Protein AF-A0A3D5SQM5-F1 (afdb_monomer_lite)

Secondary structure (DSSP, 8-state):
--GGG-HHHHHHHHHS-HHHHHHHHHHHT-----S-----SS--------HHHHHHHHHHHHHHHHHHHH--SHHHHHHHHHHHHHHHHHHHHHHHH---HHHHHHHHHHHHHTT-HHHHHHHHHHGGGS-HHHHHHHHH-

Foldseek 3Di:
DQLVLDDVLVVLLVPDDPLLNVVLVVLVVDPDPPDPPPDDDDPPPRRDDDVVSLVSLLVSLVVLVVSLVVQDDPVSVVVSVVSVVSSVSSLVVCLVDPQALVSLVSSLVVCVVVVVVVVVVSSVVSCVVHDVVRVVVNVVD

Sequence (141 aa):
MIEDFGGRLASVWSELRPTTRGLVERALQTPNASVPQSRNTTNAASAPYDARADHELSRLLTALDERASETDGALEAEKGGQLRHIANTCAAVLQEKTRSAEVFAQLVHRADTQRDYARIDALADALTRFAPSEICELVRS

Radius of gyration: 15.54 Å; chains: 1; bounding box: 38×33×42 Å

pLDDT: mean 77.94, std 15.12, range [32.31, 92.12]

Structure (mmCIF, N/CA/C/O backbone):
data_AF-A0A3D5SQM5-F1
#
_entry.id   AF-A0A3D5SQM5-F1
#
loop_
_atom_site.group_PDB
_atom_site.id
_atom_site.type_symbol
_atom_site.label_atom_id
_atom_site.label_alt_id
_atom_site.label_comp_id
_atom_site.label_asym_id
_atom_site.label_entity_id
_atom_site.label_seq_id
_atom_site.pdbx_PDB_ins_code
_atom_site.Cartn_x
_atom_site.Cartn_y
_atom_site.Cartn_z
_atom_site.occupancy
_atom_site.B_iso_or_equiv
_atom_site.auth_seq_id
_atom_site.auth_comp_id
_atom_site.auth_asym_id
_atom_site.auth_atom_id
_atom_site.pdbx_PDB_model_num
ATOM 1 N N . MET A 1 1 ? -11.863 15.707 6.827 1.00 63.44 1 MET A N 1
ATOM 2 C CA . MET A 1 1 ? -12.147 14.473 6.048 1.00 63.44 1 MET A CA 1
ATOM 3 C C . MET A 1 1 ? -11.116 13.367 6.269 1.00 63.44 1 MET A C 1
ATOM 5 O O . MET A 1 1 ? -11.550 12.237 6.374 1.00 63.44 1 MET A O 1
ATOM 9 N N . ILE A 1 2 ? -9.798 13.625 6.350 1.00 65.50 2 ILE A N 1
ATOM 10 C CA . ILE A 1 2 ? -8.818 12.644 6.888 1.00 65.50 2 ILE A CA 1
ATOM 11 C C . ILE A 1 2 ? -8.286 13.048 8.274 1.00 65.50 2 ILE A C 1
ATOM 13 O O . ILE A 1 2 ? -7.910 12.206 9.085 1.00 65.50 2 ILE A O 1
ATOM 17 N N . GLU A 1 3 ? -8.285 14.350 8.550 1.00 66.25 3 GLU A N 1
ATOM 18 C CA . GLU A 1 3 ? -7.775 14.954 9.786 1.00 66.25 3 GLU A CA 1
ATOM 19 C C . GLU A 1 3 ? -8.623 14.585 11.016 1.00 66.25 3 GLU A C 1
ATOM 21 O O . GLU A 1 3 ? -8.146 14.643 12.145 1.00 66.25 3 GLU A O 1
ATOM 26 N N . ASP A 1 4 ? -9.854 14.121 10.789 1.00 66.56 4 ASP A N 1
ATOM 27 C CA . ASP A 1 4 ? -10.817 13.748 11.829 1.00 66.56 4 ASP A CA 1
ATOM 28 C C . ASP A 1 4 ? -10.550 12.357 12.441 1.00 66.56 4 ASP A C 1
ATOM 30 O O . ASP A 1 4 ? -11.171 11.989 13.437 1.00 66.56 4 ASP A O 1
ATOM 34 N N . PHE A 1 5 ? -9.631 11.565 11.868 1.00 66.50 5 PHE A N 1
ATOM 35 C CA . PHE A 1 5 ? -9.386 10.175 12.287 1.00 66.50 5 PHE A CA 1
ATOM 36 C C . PHE A 1 5 ? -8.236 9.995 13.295 1.00 66.50 5 PHE A C 1
ATOM 38 O O . PHE A 1 5 ? -7.941 8.868 13.715 1.00 66.50 5 PHE A O 1
ATOM 45 N N . GLY A 1 6 ? -7.594 11.090 13.717 1.00 71.81 6 GLY A N 1
ATOM 46 C CA . GLY A 1 6 ? -6.620 11.104 14.812 1.00 71.81 6 GLY A CA 1
ATOM 47 C C . GLY A 1 6 ? -5.415 12.012 14.564 1.00 71.81 6 GLY A C 1
ATOM 48 O O . GLY A 1 6 ? -4.987 12.208 13.429 1.00 71.81 6 GLY A O 1
ATOM 49 N N . GLY A 1 7 ? -4.821 12.524 15.649 1.00 77.31 7 GLY A N 1
ATOM 50 C CA . GLY A 1 7 ? -3.754 13.534 15.593 1.00 77.31 7 GLY A CA 1
ATOM 51 C C . GLY A 1 7 ? -2.498 13.104 14.825 1.00 77.31 7 GLY A C 1
ATOM 52 O O . GLY A 1 7 ? -1.919 13.908 14.102 1.00 77.31 7 GLY A O 1
ATOM 53 N N . ARG A 1 8 ? -2.102 11.824 14.906 1.00 79.25 8 ARG A N 1
ATOM 54 C CA . ARG A 1 8 ? -0.939 11.307 14.161 1.00 79.25 8 ARG A CA 1
ATOM 55 C C . ARG A 1 8 ? -1.206 11.213 12.658 1.00 79.25 8 ARG A C 1
ATOM 57 O O . ARG A 1 8 ? -0.351 11.614 11.875 1.00 79.25 8 ARG A O 1
ATOM 64 N N . LEU A 1 9 ? -2.390 10.746 12.253 1.00 81.06 9 LEU A N 1
ATOM 65 C CA . LEU A 1 9 ? -2.773 10.700 10.839 1.00 81.06 9 LEU A CA 1
ATOM 66 C C . LEU A 1 9 ? -2.947 12.112 10.268 1.00 81.06 9 LEU A C 1
ATOM 68 O O . LEU A 1 9 ? -2.480 12.380 9.166 1.00 81.06 9 LEU A O 1
ATOM 72 N N . ALA A 1 10 ? -3.549 13.022 11.038 1.00 81.94 10 ALA A N 1
ATOM 73 C CA . ALA A 1 10 ? -3.663 14.429 10.673 1.00 81.94 10 ALA A CA 1
ATOM 74 C C . ALA A 1 10 ? -2.281 15.079 10.490 1.00 81.94 10 ALA A C 1
ATOM 76 O O . ALA A 1 10 ? -2.073 15.769 9.497 1.00 81.94 10 ALA A O 1
ATOM 77 N N . SER A 1 11 ? -1.313 14.797 11.376 1.00 84.38 11 SER A N 1
ATOM 78 C CA . SER A 1 11 ? 0.069 15.285 11.232 1.00 84.38 11 SER A CA 1
ATOM 79 C C . SER A 1 11 ? 0.711 14.765 9.949 1.00 84.38 11 SER A C 1
ATOM 81 O O . SER A 1 11 ? 1.160 15.561 9.127 1.00 84.38 11 SER A O 1
ATOM 83 N N . VAL A 1 12 ? 0.673 13.446 9.717 1.00 85.88 12 VAL A N 1
ATOM 84 C CA . VAL A 1 12 ? 1.256 12.838 8.510 1.00 85.88 12 VAL A CA 1
ATOM 85 C C . VAL A 1 12 ? 0.595 13.396 7.255 1.00 85.88 12 VAL A C 1
ATOM 87 O O . VAL A 1 12 ? 1.299 13.778 6.326 1.00 85.88 12 VAL A O 1
ATOM 90 N N . TRP A 1 13 ? -0.735 13.528 7.245 1.00 84.69 13 TRP A N 1
ATOM 91 C CA . TRP A 1 13 ? -1.459 14.160 6.148 1.00 84.69 13 TRP A CA 1
ATOM 92 C C . TRP A 1 13 ? -1.006 15.603 5.937 1.00 84.69 13 TRP A C 1
ATOM 94 O O . TRP A 1 13 ? -0.677 15.959 4.808 1.00 84.69 13 TRP A O 1
ATOM 104 N N . SER A 1 14 ? -0.908 16.405 7.003 1.00 83.19 14 SER A N 1
ATOM 105 C CA . SER A 1 14 ? -0.475 17.812 6.987 1.00 83.19 14 SER A CA 1
ATOM 106 C C . SER A 1 14 ? 0.998 18.024 6.590 1.00 83.19 14 SER A C 1
ATOM 108 O O . SER A 1 14 ? 1.365 19.115 6.146 1.00 83.19 14 SER A O 1
ATOM 110 N N . GLU A 1 15 ? 1.811 16.970 6.631 1.00 86.44 15 GLU A N 1
ATOM 111 C CA . GLU A 1 15 ? 3.207 16.971 6.181 1.00 86.44 15 GLU A CA 1
ATOM 112 C C . GLU A 1 15 ? 3.363 16.594 4.695 1.00 86.44 15 GLU A C 1
ATOM 114 O O . GLU A 1 15 ? 4.395 16.896 4.095 1.00 86.44 15 GLU A O 1
ATOM 119 N N . LEU A 1 16 ? 2.348 15.974 4.074 1.00 84.56 16 LEU A N 1
ATOM 120 C CA . LEU A 1 16 ? 2.386 15.608 2.650 1.00 84.56 16 LEU A CA 1
ATOM 121 C C . LEU A 1 16 ? 2.513 16.830 1.738 1.00 84.56 16 LEU A C 1
ATOM 123 O O . LEU A 1 16 ? 1.878 17.866 1.956 1.00 84.56 16 LEU A O 1
ATOM 127 N N . ARG A 1 17 ? 3.249 16.682 0.632 1.00 86.81 17 ARG A N 1
ATOM 128 C CA . ARG A 1 17 ? 3.300 17.725 -0.398 1.00 86.81 17 ARG A CA 1
ATOM 129 C C . ARG A 1 17 ? 1.923 17.908 -1.053 1.00 86.81 17 ARG A C 1
ATOM 131 O O . ARG A 1 17 ? 1.205 16.925 -1.250 1.00 86.81 17 ARG A O 1
ATOM 138 N N . PRO A 1 18 ? 1.575 19.129 -1.507 1.00 83.44 18 PRO A N 1
ATOM 139 C CA . PRO A 1 18 ? 0.325 19.376 -2.232 1.00 83.44 18 PRO A CA 1
ATOM 140 C C . PRO A 1 18 ? 0.145 18.477 -3.464 1.00 83.44 18 PRO A C 1
ATOM 142 O O . PRO A 1 18 ? -0.968 18.079 -3.787 1.00 83.44 18 PRO A O 1
ATOM 145 N N . THR A 1 19 ? 1.246 18.112 -4.128 1.00 82.38 19 THR A N 1
ATOM 146 C CA . THR A 1 19 ? 1.256 17.188 -5.271 1.00 82.38 19 THR A CA 1
ATOM 147 C C . THR A 1 19 ? 0.811 15.780 -4.884 1.00 82.38 19 THR A C 1
ATOM 149 O O . THR A 1 19 ? -0.033 15.199 -5.562 1.00 82.38 19 THR A O 1
ATOM 152 N N . THR A 1 20 ? 1.341 15.250 -3.781 1.00 83.50 20 THR A N 1
ATOM 153 C CA . THR A 1 20 ? 1.028 13.911 -3.268 1.00 83.50 20 THR A CA 1
ATOM 154 C C . THR A 1 20 ? -0.394 13.866 -2.711 1.00 83.50 20 THR A C 1
ATOM 156 O O . THR A 1 20 ? -1.146 12.943 -3.020 1.00 83.50 20 THR A O 1
ATOM 159 N N . ARG A 1 21 ? -0.816 14.910 -1.978 1.00 82.50 21 ARG A N 1
ATOM 160 C CA . ARG A 1 21 ? -2.209 15.051 -1.516 1.00 82.50 21 ARG A CA 1
ATOM 161 C C . ARG A 1 21 ? -3.195 15.081 -2.668 1.00 82.50 21 ARG A C 1
ATOM 163 O O . ARG A 1 21 ? -4.143 14.307 -2.662 1.00 82.50 21 ARG A O 1
ATOM 170 N N . GLY A 1 22 ? -2.941 15.917 -3.675 1.00 82.81 22 GLY A N 1
ATOM 171 C CA . GLY A 1 22 ? -3.808 16.017 -4.846 1.00 82.81 22 GLY A CA 1
ATOM 172 C C . GLY A 1 22 ? -3.926 14.690 -5.598 1.00 82.81 22 GLY A C 1
ATOM 173 O O . GLY A 1 22 ? -4.968 14.401 -6.178 1.00 82.81 22 GLY A O 1
ATOM 174 N N . LEU A 1 23 ? -2.891 13.848 -5.560 1.00 82.81 23 LEU A N 1
ATOM 175 C CA . LEU A 1 23 ? -2.949 12.509 -6.132 1.00 82.81 23 LEU A CA 1
ATOM 176 C C . LEU A 1 23 ? -3.907 11.603 -5.343 1.00 82.81 23 LEU A C 1
ATOM 178 O O . LEU A 1 23 ? -4.783 10.983 -5.949 1.00 82.81 23 LEU A O 1
ATOM 182 N N . VAL A 1 24 ? -3.795 11.573 -4.011 1.00 81.62 24 V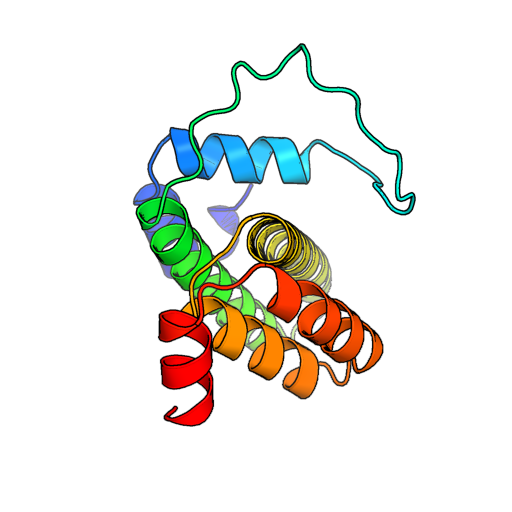AL A N 1
ATOM 183 C CA . VAL A 1 24 ? -4.701 10.798 -3.145 1.00 81.62 24 VAL A CA 1
ATOM 184 C C . VAL A 1 24 ? -6.135 11.306 -3.255 1.00 81.62 24 VAL A C 1
ATOM 186 O O . VAL A 1 24 ? -7.049 10.513 -3.446 1.00 81.62 24 VAL A O 1
ATOM 189 N N . GLU A 1 25 ? -6.350 12.620 -3.206 1.00 84.69 25 GLU A N 1
ATOM 190 C CA . GLU A 1 25 ? -7.678 13.224 -3.337 1.00 84.69 25 GLU A CA 1
ATOM 191 C C . GLU A 1 25 ? -8.333 12.878 -4.676 1.00 84.69 25 GLU A C 1
ATOM 193 O O . GLU A 1 25 ? -9.507 12.518 -4.709 1.00 84.69 25 GLU A O 1
ATOM 198 N N . ARG A 1 26 ? -7.582 12.901 -5.785 1.00 81.75 26 ARG A N 1
ATOM 199 C CA . ARG A 1 26 ? -8.107 12.481 -7.095 1.00 81.75 26 ARG A CA 1
ATOM 200 C C . ARG A 1 26 ? -8.409 10.991 -7.152 1.00 81.75 26 ARG A C 1
ATOM 202 O O . ARG A 1 26 ? -9.399 10.604 -7.771 1.00 81.75 26 ARG A O 1
ATOM 209 N N . ALA A 1 27 ? -7.582 10.163 -6.520 1.00 80.44 27 ALA A N 1
ATOM 210 C CA . ALA A 1 27 ? -7.838 8.732 -6.424 1.00 80.44 27 ALA A CA 1
ATOM 211 C C . ALA A 1 27 ? -9.114 8.450 -5.608 1.00 80.44 27 ALA A C 1
ATOM 213 O O . ALA A 1 27 ? -9.944 7.663 -6.048 1.00 80.44 27 ALA A O 1
ATOM 214 N N . LEU A 1 28 ? -9.327 9.166 -4.498 1.00 80.12 28 LEU A N 1
ATOM 215 C CA . LEU A 1 28 ? -10.540 9.082 -3.673 1.00 80.12 28 LEU A CA 1
ATOM 216 C C . LEU A 1 28 ? -11.792 9.603 -4.393 1.00 80.12 28 LEU A C 1
ATOM 218 O O . LEU A 1 28 ? -12.882 9.074 -4.203 1.00 80.12 28 LEU A O 1
ATOM 222 N N . GLN A 1 29 ? -11.643 10.630 -5.232 1.00 78.56 29 GLN A N 1
ATOM 223 C CA . GLN A 1 29 ? -12.727 11.178 -6.052 1.00 78.56 29 GLN A CA 1
ATOM 224 C C . GLN A 1 29 ? -13.071 10.316 -7.270 1.00 78.56 29 GLN A C 1
ATOM 226 O O . GLN A 1 29 ? -14.053 10.624 -7.938 1.00 78.56 29 GLN A O 1
ATOM 231 N N . THR A 1 30 ? -12.285 9.281 -7.592 1.00 65.88 30 THR A N 1
ATOM 232 C CA . THR A 1 30 ? -12.555 8.374 -8.716 1.00 65.88 30 THR A CA 1
ATOM 233 C C . THR A 1 30 ? -13.290 7.138 -8.183 1.00 65.88 30 THR A C 1
ATOM 235 O O . THR A 1 30 ? -12.639 6.197 -7.727 1.00 65.88 30 THR A O 1
ATOM 238 N N . PRO A 1 31 ? -14.634 7.086 -8.215 1.00 47.59 31 PRO A N 1
ATOM 239 C CA . PRO A 1 31 ? -15.362 5.930 -7.726 1.00 47.59 31 PRO A CA 1
ATOM 240 C C . PRO A 1 31 ? -15.317 4.860 -8.824 1.00 47.59 31 PRO A C 1
ATOM 242 O O . PRO A 1 31 ? -15.706 5.126 -9.957 1.00 47.59 31 PRO A O 1
ATOM 245 N N . ASN A 1 32 ? -14.866 3.650 -8.490 1.00 43.94 32 ASN A N 1
ATOM 246 C CA . ASN A 1 32 ? -14.763 2.492 -9.388 1.00 43.94 32 ASN A CA 1
ATOM 247 C C . ASN A 1 32 ? -13.786 2.624 -10.570 1.00 43.94 32 ASN A C 1
ATOM 249 O O . ASN A 1 32 ? -14.111 3.136 -11.637 1.00 43.94 32 ASN A O 1
ATOM 253 N N . ALA A 1 33 ? -12.639 1.958 -10.446 1.00 46.66 33 ALA A N 1
ATOM 254 C CA . ALA A 1 33 ? -11.918 1.418 -11.597 1.00 46.66 33 ALA A CA 1
ATOM 255 C C . ALA A 1 33 ? -11.721 -0.098 -11.440 1.00 46.66 33 ALA A C 1
ATOM 257 O O . ALA A 1 33 ? -10.623 -0.622 -11.584 1.00 46.66 33 ALA A O 1
ATOM 258 N N . SER A 1 34 ? -12.810 -0.822 -11.173 1.00 36.97 34 SER A N 1
ATOM 259 C CA . SER A 1 34 ? -12.909 -2.257 -11.470 1.00 36.97 34 SER A CA 1
ATOM 260 C C . SER A 1 34 ? -13.138 -2.448 -12.974 1.00 36.97 34 SER A C 1
ATOM 262 O O . SER A 1 34 ? -14.184 -2.920 -13.397 1.00 36.97 34 SER A O 1
ATOM 264 N N . VAL A 1 35 ? -12.191 -1.997 -13.797 1.00 38.09 35 VAL A N 1
ATOM 265 C CA . VAL A 1 35 ? -12.082 -2.339 -15.223 1.00 38.09 35 VAL A CA 1
ATOM 266 C C . VAL A 1 35 ? -10.671 -1.971 -15.690 1.00 38.09 35 VAL A C 1
ATOM 268 O O . VAL A 1 35 ? -10.274 -0.815 -15.518 1.00 38.09 35 VAL A O 1
ATOM 271 N N . PRO A 1 36 ? -9.913 -2.886 -16.324 1.00 39.38 36 PRO A N 1
ATOM 272 C CA . PRO A 1 36 ? -8.666 -2.540 -16.987 1.00 39.38 36 PRO A CA 1
ATOM 273 C C . PRO A 1 36 ? -9.010 -1.826 -18.299 1.00 39.38 36 PRO A C 1
ATOM 275 O O . PRO A 1 36 ? -8.921 -2.387 -19.387 1.00 39.38 36 PRO A O 1
ATOM 278 N N . GLN A 1 37 ? -9.467 -0.577 -18.213 1.00 37.94 37 GLN A N 1
ATOM 279 C CA . GLN A 1 37 ? -9.556 0.272 -19.389 1.00 37.94 37 GLN A CA 1
ATOM 280 C C . GLN A 1 37 ? -8.190 0.895 -19.628 1.00 37.94 37 GLN A C 1
ATOM 282 O O . GLN A 1 37 ? -7.759 1.795 -18.905 1.00 37.94 37 GLN A O 1
ATOM 287 N N . SER A 1 38 ? -7.540 0.382 -20.674 1.00 43.91 38 SER A N 1
ATOM 288 C CA . SER A 1 38 ? -6.515 1.060 -21.462 1.00 43.91 38 SER A CA 1
ATOM 289 C C . SER A 1 38 ? -6.895 2.535 -21.624 1.00 43.91 38 SER A C 1
ATOM 291 O O . SER A 1 38 ? -7.719 2.900 -22.464 1.00 43.91 38 SER A O 1
ATOM 293 N N . ARG A 1 39 ? -6.373 3.393 -20.743 1.00 42.28 39 ARG A N 1
ATOM 294 C CA . ARG A 1 39 ? -6.580 4.835 -20.827 1.00 42.28 39 ARG A CA 1
ATOM 295 C C . ARG A 1 39 ? -5.476 5.393 -21.701 1.00 42.28 39 ARG A C 1
ATOM 297 O O . ARG A 1 39 ? -4.345 5.572 -21.257 1.00 42.28 39 ARG A O 1
ATOM 304 N N . ASN A 1 40 ? -5.857 5.642 -22.952 1.00 32.31 40 ASN A N 1
ATOM 305 C CA . ASN A 1 40 ? -5.135 6.477 -23.895 1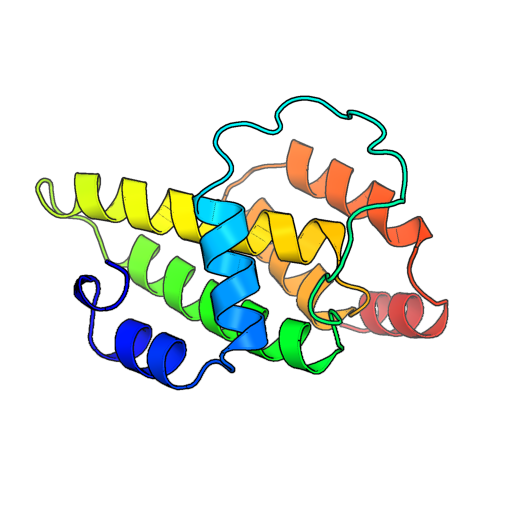.00 32.31 40 ASN A CA 1
ATOM 306 C C . ASN A 1 40 ? -4.544 7.699 -23.180 1.00 32.31 40 ASN A C 1
ATOM 308 O O . ASN A 1 40 ? -5.240 8.510 -22.566 1.00 32.31 40 ASN A O 1
ATOM 312 N N . THR A 1 41 ? -3.230 7.799 -23.300 1.00 49.78 41 THR A N 1
ATOM 313 C CA . THR A 1 41 ? -2.423 9.002 -23.161 1.00 49.78 41 THR A CA 1
ATOM 314 C C . THR A 1 41 ? -3.081 10.173 -23.895 1.00 49.78 41 THR A C 1
ATOM 316 O O . THR A 1 41 ? -3.234 10.051 -25.106 1.00 49.78 41 THR A O 1
ATOM 319 N N . THR A 1 42 ? -3.433 11.270 -23.199 1.00 40.31 42 THR A N 1
ATOM 320 C CA . THR A 1 42 ? -3.343 12.668 -23.717 1.00 40.31 42 THR A CA 1
ATOM 321 C C . THR A 1 42 ? -3.906 13.787 -22.824 1.00 40.31 42 THR A C 1
ATOM 323 O O . THR A 1 42 ? -3.778 14.936 -23.216 1.00 40.31 42 THR A O 1
ATOM 326 N N . ASN A 1 43 ? -4.420 13.554 -21.606 1.00 36.06 43 ASN A N 1
ATOM 327 C CA . ASN A 1 43 ? -4.847 14.662 -20.713 1.00 36.06 43 ASN A CA 1
ATOM 328 C C . ASN A 1 43 ? -4.219 14.616 -19.309 1.00 36.06 43 ASN A C 1
ATOM 330 O O . ASN A 1 43 ? -4.863 14.857 -18.290 1.00 36.06 43 ASN A O 1
ATOM 334 N N . ALA A 1 44 ? -2.926 14.303 -19.266 1.00 42.47 44 ALA A N 1
ATOM 335 C CA . ALA A 1 44 ? -2.121 14.237 -18.058 1.00 42.47 44 ALA A CA 1
ATOM 336 C C . ALA A 1 44 ? -1.281 15.515 -17.888 1.00 42.47 44 ALA A C 1
ATOM 338 O O . ALA A 1 44 ? -0.070 15.498 -18.072 1.00 42.47 44 ALA A O 1
ATOM 339 N N . ALA A 1 45 ? -1.888 16.595 -17.391 1.00 43.72 45 ALA A N 1
ATOM 340 C CA . ALA A 1 45 ? -1.171 17.465 -16.449 1.00 43.72 45 ALA A CA 1
ATOM 341 C C . ALA A 1 45 ? -1.059 16.732 -15.092 1.00 43.72 45 ALA A C 1
ATOM 343 O O . ALA A 1 45 ? -1.472 17.227 -14.044 1.00 43.72 45 ALA A O 1
ATOM 344 N N . SER A 1 46 ? -0.616 15.472 -15.141 1.00 52.22 46 SER A N 1
ATOM 345 C CA . SER A 1 46 ? -0.416 14.608 -13.992 1.00 52.22 46 SER A CA 1
ATOM 346 C C . SER A 1 46 ? 0.771 15.173 -13.245 1.00 52.22 46 SER A C 1
ATOM 348 O O . SER A 1 46 ? 1.859 15.271 -13.811 1.00 52.22 46 SER A O 1
ATOM 350 N N . ALA A 1 47 ? 0.561 15.569 -11.990 1.00 56.44 47 ALA A N 1
ATOM 351 C CA . ALA A 1 47 ? 1.670 15.841 -11.093 1.00 56.44 47 ALA A CA 1
ATOM 352 C C . ALA A 1 47 ? 2.688 14.690 -11.228 1.00 56.44 47 ALA A C 1
ATOM 354 O O . ALA A 1 47 ? 2.266 13.526 -11.233 1.00 56.44 47 ALA A O 1
ATOM 355 N N . PRO A 1 48 ? 3.984 14.984 -11.427 1.00 65.12 48 PRO A N 1
ATOM 356 C CA . PRO A 1 48 ? 4.978 13.943 -11.622 1.00 65.12 48 PRO A CA 1
ATOM 357 C C . PRO A 1 48 ? 4.992 13.054 -10.378 1.00 65.12 48 PRO A C 1
ATOM 359 O O . PRO A 1 48 ? 5.211 13.538 -9.270 1.00 65.12 48 PRO A O 1
ATOM 362 N N . TYR A 1 49 ? 4.706 11.766 -10.569 1.00 71.81 49 TYR A N 1
ATOM 363 C CA . TYR A 1 49 ? 4.929 10.763 -9.538 1.00 71.81 49 TYR A CA 1
ATOM 364 C C . TYR A 1 49 ? 6.438 10.540 -9.454 1.00 71.81 49 TYR A C 1
ATOM 366 O O . TYR A 1 49 ? 7.049 10.086 -10.424 1.00 71.81 49 TYR A O 1
ATOM 374 N N . ASP A 1 50 ? 7.038 10.937 -8.338 1.00 81.69 50 ASP A N 1
ATOM 375 C CA . ASP A 1 50 ? 8.468 10.824 -8.071 1.00 81.69 50 ASP A CA 1
ATOM 376 C C . ASP A 1 50 ? 8.728 9.821 -6.932 1.00 81.69 50 ASP A C 1
ATOM 378 O O . ASP A 1 50 ? 7.819 9.431 -6.202 1.00 81.69 50 ASP A O 1
ATOM 382 N N . ALA A 1 51 ? 9.985 9.407 -6.750 1.00 80.62 51 ALA A N 1
ATOM 383 C CA . ALA A 1 51 ? 10.370 8.486 -5.671 1.00 80.62 51 ALA A CA 1
ATOM 384 C C . ALA A 1 51 ? 10.080 9.051 -4.263 1.00 80.62 51 ALA A C 1
ATOM 386 O O . ALA A 1 51 ? 10.017 8.323 -3.278 1.00 80.62 51 ALA A O 1
ATOM 387 N N . ARG A 1 52 ? 9.886 10.369 -4.145 1.00 84.31 52 ARG A N 1
ATOM 388 C CA . ARG A 1 52 ? 9.500 11.001 -2.884 1.00 84.31 52 ARG A CA 1
ATOM 389 C C . ARG A 1 52 ? 8.021 10.771 -2.571 1.00 84.31 52 ARG A C 1
ATOM 391 O O . ARG A 1 52 ? 7.688 10.572 -1.406 1.00 84.31 52 ARG A O 1
ATOM 398 N N . ALA A 1 53 ? 7.160 10.747 -3.587 1.00 85.69 53 ALA A N 1
ATOM 399 C CA . ALA A 1 53 ? 5.762 10.359 -3.440 1.00 85.69 53 ALA A CA 1
ATOM 400 C C . ALA A 1 53 ? 5.621 8.914 -2.933 1.00 85.69 53 ALA A C 1
ATOM 402 O O . ALA A 1 53 ? 4.754 8.673 -2.098 1.00 85.69 53 ALA A O 1
ATOM 403 N N . ASP A 1 54 ? 6.499 7.992 -3.352 1.00 87.12 54 ASP A N 1
ATOM 404 C CA . ASP A 1 54 ? 6.547 6.618 -2.823 1.00 87.12 54 ASP A CA 1
ATOM 405 C C . ASP A 1 54 ? 6.731 6.609 -1.293 1.00 87.12 54 ASP A C 1
ATOM 407 O O . ASP A 1 54 ? 5.919 6.018 -0.584 1.00 87.12 54 ASP A O 1
ATOM 411 N N . HIS A 1 55 ? 7.731 7.331 -0.769 1.00 86.94 55 HIS A N 1
ATOM 412 C CA . HIS A 1 55 ? 7.983 7.420 0.679 1.00 86.94 55 HIS A CA 1
ATOM 413 C C . HIS A 1 55 ? 6.877 8.153 1.457 1.00 86.94 55 HIS A C 1
ATOM 415 O O . HIS A 1 55 ? 6.542 7.796 2.587 1.00 86.94 55 HIS A O 1
ATOM 421 N N . GLU A 1 56 ? 6.316 9.216 0.883 1.00 89.75 56 GLU A N 1
ATOM 422 C CA . GLU A 1 56 ? 5.237 9.979 1.516 1.00 89.75 56 GLU A CA 1
ATOM 423 C C . GLU A 1 56 ? 3.951 9.140 1.622 1.00 89.75 56 GLU A C 1
ATOM 425 O O . GLU A 1 56 ? 3.302 9.116 2.673 1.00 89.75 56 GLU A O 1
ATOM 430 N N . LEU A 1 57 ? 3.607 8.408 0.558 1.00 88.62 57 LEU A N 1
ATOM 431 C CA . LEU A 1 57 ? 2.438 7.532 0.519 1.00 88.62 57 LEU A CA 1
ATOM 432 C C . LEU A 1 57 ? 2.632 6.257 1.340 1.00 88.62 57 LEU A C 1
ATOM 434 O O . LEU A 1 57 ? 1.673 5.825 1.977 1.00 88.62 57 LEU A O 1
ATOM 438 N N . SER A 1 58 ? 3.836 5.678 1.380 1.00 90.56 58 SER A N 1
ATOM 439 C CA . SER A 1 58 ? 4.129 4.508 2.217 1.00 90.56 58 SER A CA 1
ATOM 440 C C . SER A 1 58 ? 3.969 4.829 3.703 1.00 90.56 58 SER A C 1
ATOM 442 O O . SER A 1 58 ? 3.310 4.083 4.428 1.00 90.56 58 SER A O 1
ATOM 444 N N . ARG A 1 59 ? 4.472 5.989 4.152 1.00 90.81 59 ARG A N 1
ATOM 445 C CA . ARG A 1 59 ? 4.305 6.467 5.535 1.00 90.81 59 ARG A CA 1
ATOM 446 C C . ARG A 1 59 ? 2.846 6.766 5.867 1.00 90.81 59 ARG A C 1
ATOM 448 O O . ARG A 1 59 ? 2.393 6.441 6.965 1.00 90.81 59 ARG A O 1
ATOM 455 N N . LEU A 1 60 ? 2.107 7.369 4.932 1.00 90.19 60 LEU A N 1
ATOM 456 C CA . LEU A 1 60 ? 0.669 7.583 5.093 1.00 90.19 60 LEU A CA 1
ATOM 457 C C . LEU A 1 60 ? -0.078 6.248 5.209 1.00 90.19 60 LEU A C 1
ATOM 459 O O . LEU A 1 60 ? -0.932 6.113 6.081 1.00 90.19 60 LEU A O 1
ATOM 463 N N . LEU A 1 61 ? 0.250 5.267 4.364 1.00 90.75 61 LEU A N 1
ATOM 464 C CA . LEU A 1 61 ? -0.373 3.946 4.375 1.00 90.75 61 LEU A CA 1
ATOM 465 C C . LEU A 1 61 ? -0.141 3.227 5.708 1.00 90.75 61 LEU A C 1
ATOM 467 O O . LEU A 1 61 ? -1.108 2.756 6.298 1.00 90.75 61 LEU A O 1
ATOM 471 N N . THR A 1 62 ? 1.088 3.230 6.233 1.00 90.19 62 THR A N 1
ATOM 472 C CA . THR A 1 62 ? 1.383 2.656 7.558 1.00 90.19 62 THR A CA 1
ATOM 473 C C . THR A 1 62 ? 0.540 3.310 8.650 1.00 90.19 62 THR A C 1
ATOM 475 O O . THR A 1 62 ? -0.079 2.618 9.453 1.00 90.19 62 THR A O 1
ATOM 478 N N . ALA A 1 63 ? 0.454 4.645 8.661 1.00 89.31 63 ALA A N 1
ATOM 479 C CA . ALA A 1 63 ? -0.356 5.360 9.646 1.00 89.31 63 ALA A CA 1
ATOM 480 C C . ALA A 1 63 ? -1.859 5.045 9.517 1.00 89.31 63 ALA A C 1
ATOM 482 O O . ALA A 1 63 ? -2.562 4.998 10.526 1.00 89.31 63 ALA A O 1
ATOM 483 N N . LEU A 1 64 ? -2.357 4.831 8.294 1.00 87.38 64 LEU A N 1
ATOM 484 C CA . LEU A 1 64 ? -3.742 4.431 8.044 1.00 87.38 64 LEU A CA 1
ATOM 485 C C . LEU A 1 64 ? -4.022 2.999 8.512 1.00 87.38 64 LEU A C 1
ATOM 487 O O . LEU A 1 64 ? -5.053 2.774 9.142 1.00 87.38 64 LEU A O 1
ATOM 491 N N . ASP A 1 65 ? -3.129 2.051 8.224 1.00 85.88 65 ASP A N 1
ATOM 492 C CA . ASP A 1 65 ? -3.301 0.647 8.606 1.00 85.88 65 ASP A CA 1
ATOM 493 C C . ASP A 1 65 ? -3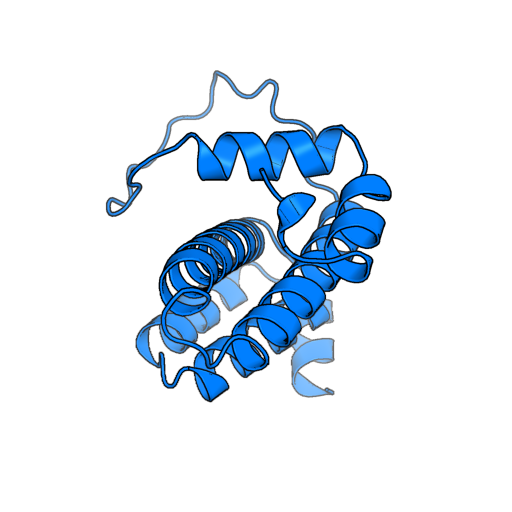.197 0.460 10.132 1.00 85.88 65 ASP A C 1
ATOM 495 O O . ASP A 1 65 ? -4.027 -0.242 10.711 1.00 85.88 65 ASP A O 1
ATOM 499 N N . GLU A 1 66 ? -2.272 1.155 10.807 1.00 86.56 66 GLU A N 1
ATOM 500 C CA . GLU A 1 66 ? -2.191 1.178 12.277 1.00 86.56 66 GLU A CA 1
ATOM 501 C C . GLU A 1 66 ? -3.499 1.698 12.890 1.00 86.56 66 GLU A C 1
ATOM 503 O O . GLU A 1 66 ? -4.107 1.031 13.729 1.00 86.56 66 GLU A O 1
ATOM 508 N N . ARG A 1 67 ? -4.016 2.837 12.409 1.00 83.00 67 ARG A N 1
ATOM 509 C CA . ARG A 1 67 ? -5.292 3.381 12.901 1.00 83.00 67 ARG A CA 1
ATOM 510 C C . ARG A 1 67 ? -6.466 2.456 12.607 1.00 83.00 67 ARG A C 1
ATOM 512 O O . ARG A 1 67 ? -7.294 2.246 13.482 1.00 83.00 67 ARG A O 1
ATOM 519 N N . ALA A 1 68 ? -6.514 1.852 11.422 1.00 81.75 68 ALA A N 1
ATOM 520 C CA . ALA A 1 68 ? -7.553 0.888 11.070 1.00 81.75 68 ALA A CA 1
ATOM 521 C C . ALA A 1 68 ? -7.506 -0.401 11.914 1.00 81.75 68 ALA A C 1
ATOM 523 O O . ALA A 1 68 ? -8.500 -1.128 11.933 1.00 81.75 68 ALA A O 1
ATOM 524 N N . SER A 1 69 ? -6.382 -0.700 12.577 1.00 78.56 69 SER A N 1
ATOM 525 C CA . SER A 1 69 ? -6.257 -1.814 13.527 1.00 78.56 69 SER A CA 1
ATOM 526 C C . SER A 1 69 ? -6.683 -1.455 14.959 1.00 78.56 69 SER A C 1
ATOM 528 O O . SER A 1 69 ? -7.118 -2.330 15.697 1.00 78.56 69 SER A O 1
ATOM 530 N N . GLU A 1 70 ? -6.612 -0.175 15.341 1.00 78.06 70 GLU A N 1
ATOM 531 C CA . GLU A 1 70 ? -6.993 0.324 16.677 1.00 78.06 70 GLU A CA 1
ATOM 532 C C . GLU A 1 70 ? -8.506 0.596 16.818 1.00 78.06 70 GLU A C 1
ATOM 534 O O . GLU A 1 70 ? -9.045 0.695 17.922 1.00 78.06 70 GLU A O 1
ATOM 539 N N . THR A 1 71 ? -9.200 0.759 15.696 1.00 69.19 71 THR A N 1
ATOM 540 C CA . THR A 1 71 ? -10.616 1.129 15.611 1.00 69.19 71 THR A CA 1
ATOM 541 C C . THR A 1 71 ? -11.525 -0.105 15.790 1.00 69.19 71 THR A C 1
ATOM 543 O O . THR A 1 71 ? -11.939 -0.710 14.806 1.00 69.19 71 THR A O 1
ATOM 546 N N . ASP A 1 72 ? -11.848 -0.475 17.040 1.00 58.75 72 ASP A N 1
ATOM 547 C CA . ASP A 1 72 ? -12.593 -1.717 17.387 1.00 58.75 72 ASP A CA 1
ATOM 548 C C . ASP A 1 72 ? -14.012 -1.484 17.986 1.00 58.75 72 ASP A C 1
ATOM 550 O O . ASP A 1 72 ? -14.686 -2.400 18.453 1.00 58.75 72 ASP A O 1
ATOM 554 N N . GLY A 1 73 ? -14.506 -0.237 18.001 1.00 63.47 73 GLY A N 1
ATOM 555 C CA . GLY A 1 73 ? -15.838 0.122 18.529 1.00 63.47 73 GLY A CA 1
ATOM 556 C C . GLY A 1 73 ? -16.930 0.245 17.453 1.00 63.47 73 GLY A C 1
ATOM 557 O O . GLY A 1 73 ? -16.634 0.536 16.306 1.00 63.47 73 GLY A O 1
ATOM 558 N N . ALA A 1 74 ? -18.218 0.120 17.802 1.00 57.00 74 ALA A N 1
ATOM 559 C CA . ALA A 1 74 ? -19.327 0.131 16.824 1.00 57.00 74 ALA A CA 1
ATOM 560 C C . ALA A 1 74 ? -19.508 1.457 16.039 1.00 57.00 74 ALA A C 1
ATOM 562 O O . ALA A 1 74 ? -19.728 1.425 14.834 1.00 57.00 74 ALA A O 1
ATOM 563 N N . LEU A 1 75 ? -19.374 2.623 16.688 1.00 57.91 75 LEU A N 1
ATOM 564 C CA . LEU A 1 75 ? -19.344 3.943 16.012 1.00 57.91 75 LEU A CA 1
ATOM 565 C C . LEU A 1 75 ? -18.021 4.192 15.276 1.00 57.91 75 LEU A C 1
ATOM 567 O O . LEU A 1 75 ? -17.939 4.952 14.315 1.00 57.91 75 LEU A O 1
ATOM 571 N N . GLU A 1 76 ? -16.974 3.538 15.753 1.00 65.19 76 GLU A N 1
ATOM 572 C CA . GLU A 1 76 ? -15.653 3.557 15.157 1.00 65.19 76 GLU A CA 1
ATOM 573 C C . GLU A 1 76 ? -15.611 2.616 13.935 1.00 65.19 76 GLU A C 1
ATOM 575 O O . GLU A 1 76 ? -14.853 2.872 13.015 1.00 65.19 76 GLU A O 1
ATOM 580 N N . ALA A 1 77 ? -16.502 1.626 13.816 1.00 66.94 77 ALA A N 1
ATOM 581 C CA . ALA A 1 77 ? -16.550 0.686 12.698 1.00 66.94 77 ALA A CA 1
ATOM 582 C C . ALA A 1 77 ? -16.912 1.356 11.359 1.00 66.94 77 ALA A C 1
ATOM 584 O O . ALA A 1 77 ? -16.311 1.028 10.336 1.00 66.94 77 ALA A O 1
ATOM 585 N N . GLU A 1 78 ? -17.829 2.333 11.349 1.00 71.81 78 GLU A N 1
ATOM 586 C CA . GLU A 1 78 ? -18.130 3.125 10.141 1.00 71.81 78 GLU A CA 1
ATOM 587 C C . GLU A 1 78 ? -16.915 3.958 9.706 1.00 71.81 78 GLU A C 1
ATOM 589 O O . GLU A 1 78 ? -16.515 3.936 8.537 1.00 71.81 78 GLU A O 1
ATOM 594 N N . LYS A 1 79 ? -16.261 4.626 10.665 1.00 74.69 79 LYS A N 1
ATOM 595 C CA . LYS A 1 79 ? -15.007 5.357 10.427 1.00 74.69 79 LYS A CA 1
ATOM 596 C C . LYS A 1 79 ? -13.876 4.425 9.997 1.00 74.69 79 LYS A C 1
ATOM 598 O O . LYS A 1 79 ? -13.084 4.782 9.132 1.00 74.69 79 LYS A O 1
ATOM 603 N N . GLY A 1 80 ? -13.829 3.217 10.547 1.00 78.19 80 GLY A N 1
ATOM 604 C CA . GLY A 1 80 ? -12.887 2.159 10.203 1.00 78.19 80 GLY A CA 1
ATOM 605 C C . GLY A 1 80 ? -13.075 1.676 8.770 1.00 78.19 80 GLY A C 1
ATOM 606 O O . GLY A 1 80 ? -12.095 1.493 8.051 1.00 78.19 80 GLY A O 1
ATOM 607 N N . GLY A 1 81 ? -14.324 1.557 8.311 1.00 80.19 81 GLY A N 1
ATOM 608 C CA . GLY A 1 81 ? -14.649 1.281 6.912 1.00 80.19 81 GLY A CA 1
ATOM 609 C C . GLY A 1 81 ? -14.123 2.369 5.974 1.00 80.19 81 GLY A C 1
ATOM 610 O O . GLY A 1 81 ? -13.476 2.061 4.970 1.00 80.19 81 GLY A O 1
ATOM 611 N N . GLN A 1 82 ? -14.321 3.640 6.334 1.00 82.50 82 GLN A N 1
ATOM 612 C CA . GLN A 1 82 ? -13.794 4.769 5.565 1.00 82.50 82 GLN A CA 1
ATOM 613 C C . GLN A 1 82 ? -12.257 4.814 5.575 1.00 82.50 82 GLN A C 1
ATOM 615 O O . GLN A 1 82 ? -11.646 4.981 4.521 1.00 82.50 82 GLN A O 1
ATOM 620 N N . LEU A 1 83 ? -11.617 4.595 6.727 1.00 83.06 83 LEU A N 1
ATOM 621 C CA . LEU A 1 83 ? -10.159 4.506 6.849 1.00 83.06 83 LEU A CA 1
ATOM 622 C C . LEU A 1 83 ? -9.587 3.392 5.976 1.00 83.06 83 LEU A C 1
ATOM 624 O O . LEU A 1 83 ? -8.634 3.612 5.230 1.00 83.06 83 LEU A O 1
ATOM 628 N N . ARG A 1 84 ? -10.208 2.210 6.011 1.00 84.75 84 ARG A N 1
ATOM 629 C CA . ARG A 1 84 ? -9.797 1.064 5.200 1.00 84.75 84 ARG A CA 1
ATOM 630 C C . ARG A 1 84 ? -10.000 1.329 3.710 1.00 84.75 84 ARG A C 1
ATOM 632 O O . ARG A 1 84 ? -9.151 0.941 2.912 1.00 84.75 84 ARG A O 1
ATOM 639 N N . HIS A 1 85 ? -11.062 2.036 3.325 1.00 85.56 85 HIS A N 1
ATOM 640 C CA . HIS A 1 85 ? -11.263 2.479 1.944 1.00 85.56 85 HIS A CA 1
ATOM 641 C C . HIS A 1 85 ? -10.152 3.430 1.476 1.00 85.56 85 HIS A C 1
ATOM 643 O O . HIS A 1 85 ? -9.600 3.247 0.387 1.00 85.56 85 HIS A O 1
ATOM 649 N N . ILE A 1 86 ? -9.766 4.399 2.310 1.00 86.62 86 ILE A N 1
ATOM 650 C CA . ILE A 1 86 ? -8.683 5.328 1.975 1.00 86.62 86 ILE A CA 1
ATOM 651 C C . ILE A 1 86 ? -7.337 4.596 1.912 1.00 86.62 86 ILE A C 1
ATOM 653 O O . ILE A 1 86 ? -6.609 4.756 0.934 1.00 86.62 86 ILE A O 1
ATOM 657 N N . ALA A 1 87 ? -7.045 3.716 2.874 1.00 87.81 87 ALA A N 1
ATOM 658 C CA . ALA A 1 87 ? -5.851 2.870 2.865 1.00 87.81 87 ALA A CA 1
ATOM 659 C C . ALA A 1 87 ? -5.773 2.008 1.595 1.00 87.81 87 ALA A C 1
ATOM 661 O O . ALA A 1 87 ? -4.740 1.958 0.932 1.00 87.81 87 ALA A O 1
ATOM 662 N N . ASN A 1 88 ? -6.886 1.386 1.198 1.00 87.00 88 ASN A N 1
ATOM 663 C CA . ASN A 1 88 ? -6.961 0.579 -0.020 1.00 87.00 88 ASN A CA 1
ATOM 664 C C . ASN A 1 88 ? -6.734 1.406 -1.289 1.00 87.00 88 ASN A C 1
ATOM 666 O O . ASN A 1 88 ? -6.103 0.912 -2.226 1.00 87.00 88 ASN A O 1
ATOM 670 N N . THR A 1 89 ? -7.218 2.649 -1.307 1.00 87.06 89 THR A N 1
ATOM 671 C CA . THR A 1 89 ? -7.016 3.591 -2.415 1.00 87.06 89 THR A CA 1
ATOM 672 C C . THR A 1 89 ? -5.550 4.018 -2.511 1.00 87.06 89 THR A C 1
ATOM 674 O O . THR A 1 89 ? -4.964 3.943 -3.589 1.00 87.06 89 THR A O 1
ATOM 677 N N . CYS A 1 90 ? -4.918 4.375 -1.387 1.00 86.44 90 CYS A N 1
ATOM 678 C CA . CYS A 1 90 ? -3.483 4.672 -1.328 1.00 86.44 90 CYS A CA 1
ATOM 679 C C . CYS A 1 90 ? -2.639 3.469 -1.773 1.00 86.44 90 CYS A C 1
ATOM 681 O O . CYS A 1 90 ? -1.736 3.615 -2.593 1.00 86.44 90 CYS A O 1
ATOM 683 N N . ALA A 1 91 ? -2.973 2.267 -1.299 1.00 88.44 91 ALA A N 1
ATOM 684 C CA . ALA A 1 91 ? -2.300 1.038 -1.704 1.00 88.44 91 ALA A CA 1
ATOM 685 C C . ALA A 1 91 ? -2.471 0.741 -3.205 1.00 88.44 91 ALA A C 1
ATOM 687 O O . ALA A 1 91 ? -1.547 0.238 -3.835 1.00 88.44 91 ALA A O 1
ATOM 688 N N . ALA A 1 92 ? -3.628 1.053 -3.801 1.00 86.88 92 ALA A N 1
ATOM 689 C CA . ALA A 1 92 ? -3.854 0.880 -5.238 1.00 86.88 92 ALA A CA 1
ATOM 690 C C . ALA A 1 92 ? -3.012 1.856 -6.074 1.00 86.88 92 ALA A C 1
ATOM 692 O O . ALA A 1 92 ? -2.416 1.460 -7.073 1.00 86.88 92 ALA A O 1
ATOM 693 N N . VAL A 1 93 ? -2.909 3.111 -5.630 1.00 86.75 93 VAL A N 1
ATOM 694 C CA . VAL A 1 93 ? -2.019 4.108 -6.236 1.00 86.75 93 VAL A CA 1
ATOM 695 C C . VAL A 1 93 ? -0.565 3.642 -6.194 1.00 86.75 93 VAL A C 1
ATOM 697 O O . VAL A 1 93 ? 0.108 3.661 -7.226 1.00 86.75 93 VAL A O 1
ATOM 700 N N . LEU A 1 94 ? -0.094 3.214 -5.017 1.00 87.25 94 LEU A N 1
ATOM 701 C CA . LEU A 1 94 ? 1.268 2.711 -4.843 1.00 87.25 94 LEU A CA 1
ATOM 702 C C . LEU A 1 94 ? 1.507 1.503 -5.754 1.00 87.25 94 LEU A C 1
ATOM 704 O O . LEU A 1 94 ? 2.467 1.498 -6.508 1.00 87.25 94 LEU A O 1
ATOM 708 N N . GLN A 1 95 ? 0.592 0.534 -5.787 1.00 87.44 95 GLN A N 1
ATOM 709 C CA . GLN A 1 95 ? 0.694 -0.645 -6.653 1.00 87.44 95 GLN A CA 1
ATOM 710 C C . GLN A 1 95 ? 0.780 -0.300 -8.153 1.00 87.44 95 GLN A C 1
ATOM 712 O O . GLN A 1 95 ? 1.466 -0.987 -8.911 1.00 87.44 95 GLN A O 1
ATOM 717 N N . GLU A 1 96 ? 0.089 0.745 -8.615 1.00 85.38 96 GLU A N 1
ATOM 718 C CA . GLU A 1 96 ? 0.120 1.138 -10.028 1.00 85.38 96 GLU A CA 1
ATOM 719 C C . GLU A 1 96 ? 1.415 1.876 -10.404 1.00 85.38 96 GLU A C 1
ATOM 721 O O . GLU A 1 96 ? 1.911 1.723 -11.526 1.00 85.38 96 GLU A O 1
ATOM 726 N N . LYS A 1 97 ? 1.938 2.708 -9.495 1.00 84.19 97 LYS A N 1
ATOM 727 C CA . LYS A 1 97 ? 2.977 3.701 -9.810 1.00 84.19 97 LYS A CA 1
ATOM 728 C C . LYS A 1 97 ? 4.354 3.388 -9.234 1.00 84.19 97 LYS A C 1
ATOM 730 O O . LYS A 1 97 ? 5.338 3.851 -9.812 1.00 84.19 97 LYS A O 1
ATOM 735 N N . THR A 1 98 ? 4.429 2.632 -8.141 1.00 83.31 98 THR A N 1
ATOM 736 C CA . THR A 1 98 ? 5.684 2.402 -7.427 1.00 83.31 98 THR A CA 1
ATOM 737 C C . THR A 1 98 ? 6.673 1.594 -8.256 1.00 83.31 98 THR A C 1
ATOM 739 O O . THR A 1 98 ? 6.307 0.712 -9.038 1.00 83.31 98 THR A O 1
ATOM 742 N N . ARG A 1 99 ? 7.952 1.915 -8.074 1.00 83.06 99 ARG A N 1
ATOM 743 C CA . ARG A 1 99 ? 9.089 1.142 -8.594 1.00 83.06 99 ARG A CA 1
ATOM 744 C C . ARG A 1 99 ? 10.116 0.846 -7.502 1.00 83.06 99 ARG A C 1
ATOM 746 O O . ARG A 1 99 ? 11.243 0.499 -7.826 1.00 83.06 99 ARG A O 1
ATOM 753 N N . SER A 1 100 ? 9.731 1.027 -6.240 1.00 86.88 100 SER A N 1
ATOM 754 C CA . SER A 1 100 ? 10.591 0.828 -5.078 1.00 86.88 100 SER A CA 1
ATOM 755 C C . SER A 1 100 ? 10.360 -0.553 -4.474 1.00 86.88 100 SER A C 1
ATOM 757 O O . SER A 1 100 ? 9.220 -0.923 -4.174 1.00 86.88 100 SER A O 1
ATOM 759 N N . ALA A 1 101 ? 11.445 -1.300 -4.272 1.00 86.81 101 ALA A N 1
ATOM 760 C CA . ALA A 1 101 ? 11.443 -2.583 -3.575 1.00 86.81 101 ALA A CA 1
ATOM 761 C C . ALA A 1 101 ? 10.818 -2.493 -2.170 1.00 86.81 101 ALA A C 1
ATOM 763 O O . ALA A 1 101 ? 10.013 -3.336 -1.783 1.00 86.81 101 ALA A O 1
ATOM 764 N N . GLU A 1 102 ? 11.129 -1.436 -1.421 1.00 89.62 102 GLU A N 1
ATOM 765 C CA . GLU A 1 102 ? 10.645 -1.243 -0.050 1.00 89.62 102 GLU A CA 1
ATOM 766 C C . GLU A 1 102 ? 9.116 -1.105 0.000 1.00 89.62 102 GLU A C 1
ATOM 768 O O . GLU A 1 102 ? 8.437 -1.782 0.776 1.00 89.62 102 GLU A O 1
ATOM 773 N N . VAL A 1 103 ? 8.555 -0.274 -0.882 1.00 89.69 103 VAL A N 1
ATOM 774 C CA . VAL A 1 103 ? 7.101 -0.089 -0.982 1.00 89.69 103 VAL A CA 1
ATOM 775 C C . VAL A 1 103 ? 6.425 -1.370 -1.460 1.00 89.69 103 VAL A C 1
ATOM 777 O O . VAL A 1 103 ? 5.353 -1.727 -0.972 1.00 89.69 103 VAL A O 1
ATOM 780 N N . PHE A 1 104 ? 7.053 -2.098 -2.383 1.00 89.62 104 PHE A N 1
ATOM 781 C CA . PHE A 1 104 ? 6.549 -3.392 -2.823 1.00 89.62 104 PHE A CA 1
ATOM 782 C C . PHE A 1 104 ? 6.455 -4.392 -1.661 1.00 89.62 104 PHE A C 1
ATOM 784 O O . PHE A 1 104 ? 5.396 -4.986 -1.454 1.00 89.62 104 PHE A O 1
ATOM 791 N N . ALA A 1 105 ? 7.517 -4.529 -0.861 1.00 90.75 105 ALA A N 1
ATOM 792 C CA . ALA A 1 105 ? 7.531 -5.402 0.311 1.00 90.75 105 ALA A CA 1
ATOM 793 C C . ALA A 1 105 ? 6.442 -5.013 1.328 1.00 90.75 105 ALA A C 1
ATOM 795 O O . ALA A 1 105 ? 5.727 -5.880 1.836 1.00 90.75 105 ALA A O 1
ATOM 796 N N . GLN A 1 106 ? 6.241 -3.710 1.558 1.00 92.12 106 GLN A N 1
ATOM 797 C CA . GLN A 1 106 ? 5.161 -3.207 2.409 1.00 92.12 106 GLN A CA 1
ATOM 798 C C . GLN A 1 106 ? 3.773 -3.624 1.892 1.00 92.12 106 GLN A C 1
ATOM 800 O O . GLN A 1 106 ? 2.932 -4.079 2.671 1.00 92.12 106 GLN A O 1
ATOM 805 N N . LEU A 1 107 ? 3.517 -3.492 0.585 1.00 91.31 107 LEU A N 1
ATOM 806 C CA . LEU A 1 107 ? 2.238 -3.875 -0.021 1.00 91.31 107 LEU A CA 1
ATOM 807 C C . LEU A 1 107 ? 1.984 -5.385 0.069 1.00 91.31 107 LEU A C 1
ATOM 809 O O . LEU A 1 107 ? 0.853 -5.788 0.348 1.00 91.31 107 LEU A O 1
ATOM 813 N N . VAL A 1 108 ? 3.019 -6.210 -0.120 1.00 91.06 108 VAL A N 1
ATOM 814 C CA . VAL A 1 108 ? 2.928 -7.669 0.042 1.00 91.06 108 VAL A CA 1
ATOM 815 C C . VAL A 1 108 ? 2.623 -8.033 1.495 1.00 91.06 108 VAL A C 1
ATOM 817 O O . VAL A 1 108 ? 1.678 -8.778 1.742 1.00 91.06 108 VAL A O 1
ATOM 820 N N . HIS A 1 109 ? 3.346 -7.460 2.462 1.00 91.12 109 HIS A N 1
ATOM 821 C CA . HIS A 1 109 ? 3.111 -7.714 3.888 1.00 91.12 109 HIS A CA 1
ATOM 822 C C . HIS A 1 109 ? 1.688 -7.329 4.321 1.00 91.12 109 HIS A C 1
ATOM 824 O O . HIS A 1 109 ? 1.018 -8.056 5.061 1.00 91.12 109 HIS A O 1
ATOM 830 N N . ARG A 1 110 ? 1.188 -6.202 3.806 1.00 90.50 110 ARG A N 1
ATOM 831 C CA . ARG A 1 110 ? -0.191 -5.762 4.022 1.00 90.50 110 ARG A CA 1
ATOM 832 C C . ARG A 1 110 ? -1.206 -6.747 3.438 1.00 90.50 110 ARG A C 1
ATOM 834 O O . ARG A 1 110 ? -2.186 -7.068 4.109 1.00 90.50 110 ARG A O 1
ATOM 841 N N . ALA A 1 111 ? -0.998 -7.205 2.203 1.00 89.69 111 ALA A N 1
ATOM 842 C CA . ALA A 1 111 ? -1.891 -8.160 1.548 1.00 89.69 111 ALA A CA 1
ATOM 843 C C . ALA A 1 111 ? -1.906 -9.517 2.273 1.00 89.69 111 ALA A C 1
ATOM 845 O O . ALA A 1 111 ? -2.980 -10.080 2.475 1.00 89.69 111 ALA A O 1
ATOM 846 N N . ASP A 1 112 ? -0.750 -9.987 2.749 1.00 90.38 112 ASP A N 1
ATOM 847 C CA . ASP A 1 112 ? -0.631 -11.211 3.552 1.00 90.38 112 A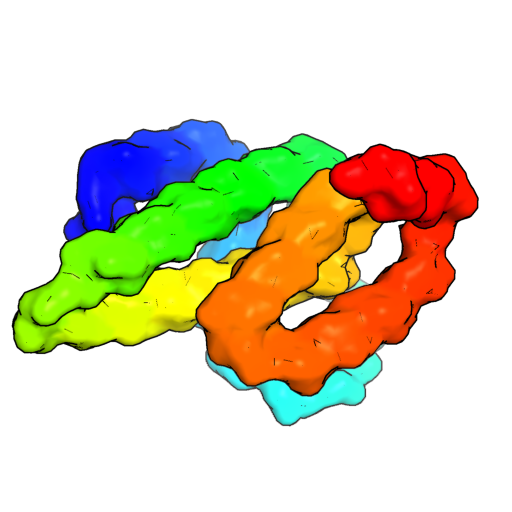SP A CA 1
ATOM 848 C C . ASP A 1 112 ? -1.381 -11.094 4.889 1.00 90.38 112 ASP A C 1
ATOM 850 O O . ASP A 1 112 ? -2.209 -11.942 5.225 1.00 90.38 112 ASP A O 1
ATOM 854 N N . THR A 1 113 ? -1.211 -9.970 5.595 1.00 89.00 113 THR A N 1
ATOM 855 C CA . THR A 1 113 ? -1.942 -9.676 6.842 1.00 89.00 113 THR A CA 1
ATOM 856 C C . THR A 1 113 ? -3.461 -9.671 6.628 1.00 89.00 113 THR A C 1
ATOM 858 O O . THR A 1 113 ? -4.224 -10.117 7.487 1.00 89.00 113 THR A O 1
ATOM 861 N N . GLN A 1 114 ? -3.917 -9.199 5.465 1.00 87.62 114 GLN A N 1
ATOM 862 C CA . GLN A 1 114 ? -5.331 -9.174 5.075 1.00 87.62 114 GLN A CA 1
ATOM 863 C C . GLN A 1 114 ? -5.817 -10.491 4.447 1.00 87.62 114 GLN A C 1
ATOM 865 O O . GLN A 1 114 ? -7.006 -10.611 4.152 1.00 87.62 114 GLN A O 1
ATOM 870 N N . ARG A 1 115 ? -4.927 -11.481 4.271 1.00 88.38 115 ARG A N 1
ATOM 871 C CA . ARG A 1 115 ? -5.170 -12.748 3.558 1.00 88.38 115 ARG A CA 1
ATOM 872 C C . ARG A 1 115 ? -5.721 -12.552 2.139 1.00 88.38 115 ARG A C 1
ATOM 874 O O . ARG A 1 115 ? -6.502 -13.367 1.648 1.00 88.38 115 ARG A O 1
ATOM 881 N N . ASP A 1 116 ? -5.318 -11.470 1.480 1.00 88.62 116 ASP A N 1
ATOM 882 C CA . ASP A 1 116 ? -5.719 -11.128 0.115 1.00 88.62 116 ASP A CA 1
ATOM 883 C C . ASP A 1 116 ? -4.689 -11.664 -0.892 1.00 88.62 116 ASP A C 1
ATOM 885 O O . ASP A 1 116 ? -3.855 -10.935 -1.434 1.00 88.62 116 ASP A O 1
ATOM 889 N N . TYR A 1 117 ? -4.726 -12.979 -1.121 1.00 89.56 117 TYR A N 1
ATOM 890 C CA . TYR A 1 117 ? -3.770 -13.664 -2.000 1.00 89.56 117 TYR A CA 1
ATOM 891 C C . TYR A 1 117 ? -3.905 -13.249 -3.471 1.00 89.56 117 TYR A C 1
ATOM 893 O O . TYR A 1 117 ? -2.903 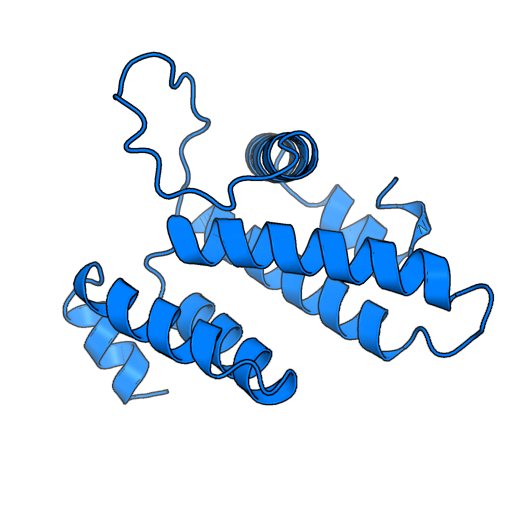-13.156 -4.173 1.00 89.56 117 TYR A O 1
ATOM 901 N N . ALA A 1 118 ? -5.115 -12.899 -3.920 1.00 89.12 118 ALA A N 1
ATOM 902 C CA . ALA A 1 118 ? -5.327 -12.380 -5.271 1.00 89.12 118 ALA A CA 1
ATOM 903 C C . ALA A 1 118 ? -4.557 -11.069 -5.497 1.00 89.12 118 ALA A C 1
ATOM 905 O O . ALA A 1 118 ? -4.060 -10.797 -6.592 1.00 89.12 118 ALA A O 1
ATOM 906 N N . ARG A 1 119 ? -4.423 -10.251 -4.447 1.00 86.88 119 ARG A N 1
ATOM 907 C CA . ARG A 1 119 ? -3.630 -9.027 -4.506 1.00 86.88 119 ARG A CA 1
ATOM 908 C C . ARG A 1 119 ? -2.129 -9.289 -4.500 1.00 86.88 119 ARG A C 1
ATOM 910 O O . ARG A 1 119 ? -1.406 -8.537 -5.149 1.00 86.88 119 ARG A O 1
ATOM 917 N N . ILE A 1 120 ? -1.671 -10.346 -3.831 1.00 88.25 120 ILE A N 1
ATOM 918 C CA . ILE A 1 120 ? -0.271 -10.794 -3.900 1.00 88.25 120 ILE A CA 1
ATOM 919 C C . ILE A 1 120 ? 0.075 -11.230 -5.328 1.00 88.25 120 ILE A C 1
ATOM 921 O O . ILE A 1 120 ? 1.096 -10.792 -5.852 1.00 88.25 120 ILE A O 1
ATOM 925 N N . ASP A 1 121 ? -0.799 -11.987 -5.994 1.00 88.62 121 ASP A N 1
ATOM 926 C CA . ASP A 1 121 ? -0.591 -12.383 -7.394 1.00 88.62 121 ASP A CA 1
ATOM 927 C C . ASP A 1 121 ? -0.514 -11.155 -8.320 1.00 88.62 121 ASP A C 1
ATOM 929 O O . ASP A 1 121 ? 0.416 -11.013 -9.114 1.00 88.62 121 ASP A O 1
ATOM 933 N N . ALA A 1 122 ? -1.427 -10.192 -8.149 1.00 88.06 122 ALA A N 1
ATOM 934 C CA . ALA A 1 122 ? -1.408 -8.947 -8.919 1.00 88.06 122 ALA A CA 1
ATOM 935 C C . ALA A 1 122 ? -0.160 -8.078 -8.651 1.00 88.06 122 ALA A C 1
ATOM 937 O O . ALA A 1 122 ? 0.249 -7.290 -9.511 1.00 88.06 122 ALA A O 1
ATOM 938 N N . LEU A 1 123 ? 0.433 -8.176 -7.457 1.00 88.06 123 LEU A N 1
ATOM 939 C CA . LEU A 1 123 ? 1.720 -7.556 -7.140 1.00 88.06 123 LEU A CA 1
ATOM 940 C C . LEU A 1 123 ? 2.861 -8.313 -7.831 1.00 88.06 123 LEU A C 1
ATOM 942 O O . LEU A 1 123 ? 3.712 -7.679 -8.452 1.00 88.06 123 LEU A O 1
ATOM 946 N N . ALA A 1 124 ? 2.855 -9.646 -7.814 1.00 88.06 124 ALA A N 1
ATOM 947 C CA . ALA A 1 124 ? 3.856 -10.457 -8.503 1.00 88.06 124 ALA A CA 1
ATOM 948 C C . ALA A 1 124 ? 3.913 -10.151 -10.012 1.00 88.06 124 ALA A C 1
ATOM 950 O O . ALA A 1 124 ? 5.001 -9.969 -10.558 1.00 88.06 124 ALA A O 1
ATOM 951 N N . ASP A 1 125 ? 2.765 -9.961 -10.669 1.00 87.88 125 ASP A N 1
ATOM 952 C CA . ASP A 1 125 ? 2.708 -9.535 -12.076 1.00 87.88 125 ASP A CA 1
ATOM 953 C C . ASP A 1 125 ? 3.380 -8.168 -12.316 1.00 87.88 125 ASP A C 1
ATOM 955 O O . ASP A 1 125 ? 3.964 -7.905 -13.377 1.00 87.88 125 ASP A O 1
ATOM 959 N N . ALA A 1 126 ? 3.334 -7.275 -11.322 1.00 84.44 126 ALA A N 1
ATOM 960 C CA . ALA A 1 126 ? 3.947 -5.954 -11.397 1.00 84.44 126 ALA A CA 1
ATOM 961 C C . ALA A 1 126 ? 5.483 -5.986 -11.282 1.00 84.44 126 ALA A C 1
ATOM 963 O O . ALA A 1 126 ? 6.122 -5.039 -11.750 1.00 84.44 126 ALA A O 1
ATOM 964 N N . LEU A 1 127 ? 6.087 -7.068 -10.761 1.00 83.12 127 LEU A N 1
ATOM 965 C CA . LEU A 1 127 ? 7.551 -7.226 -10.650 1.00 83.12 127 LEU A CA 1
ATOM 966 C C . LEU A 1 127 ? 8.268 -7.099 -11.997 1.00 83.12 127 LEU A C 1
ATOM 968 O O . LEU A 1 127 ? 9.404 -6.638 -12.058 1.00 83.12 127 LEU A O 1
ATOM 972 N N . THR A 1 128 ? 7.582 -7.422 -13.094 1.00 84.19 128 THR A N 1
ATOM 973 C CA . THR A 1 128 ? 8.098 -7.284 -14.465 1.00 84.19 128 THR A CA 1
ATOM 974 C C . THR A 1 128 ? 8.510 -5.853 -14.837 1.00 84.19 128 THR A C 1
ATOM 976 O O . THR A 1 128 ? 9.264 -5.658 -15.788 1.00 84.19 128 THR A O 1
ATOM 979 N N . ARG A 1 129 ? 8.035 -4.839 -14.100 1.00 84.31 129 ARG A N 1
ATOM 980 C CA . ARG A 1 129 ? 8.324 -3.414 -14.341 1.00 84.31 129 ARG A CA 1
ATOM 981 C C . ARG A 1 129 ? 9.531 -2.898 -13.552 1.00 84.31 129 ARG A C 1
ATOM 983 O O . ARG A 1 129 ? 9.946 -1.759 -13.776 1.00 84.31 129 ARG A O 1
ATOM 990 N N . PHE A 1 130 ? 10.049 -3.687 -12.612 1.00 84.56 130 PHE A N 1
ATOM 991 C CA . PHE A 1 130 ? 11.127 -3.277 -11.720 1.00 84.56 130 PHE A CA 1
ATOM 992 C C . PHE A 1 130 ? 12.480 -3.395 -12.420 1.00 84.56 130 PHE A C 1
ATOM 994 O O . PHE A 1 130 ? 12.709 -4.276 -13.251 1.00 84.56 130 PHE A O 1
ATOM 1001 N N . ALA A 1 131 ? 13.396 -2.488 -12.083 1.00 86.69 131 ALA A N 1
ATOM 1002 C CA . ALA A 1 131 ? 14.773 -2.606 -12.536 1.00 86.69 131 ALA A CA 1
ATOM 1003 C C . ALA A 1 131 ? 15.439 -3.827 -11.868 1.00 86.69 131 ALA A C 1
ATOM 1005 O O . ALA A 1 131 ? 15.114 -4.138 -10.720 1.00 86.69 131 ALA A O 1
ATOM 1006 N N . PRO A 1 132 ? 16.420 -4.483 -12.517 1.00 86.31 132 PRO A N 1
ATOM 1007 C CA . PRO A 1 132 ? 17.125 -5.620 -11.923 1.00 86.31 132 PRO A CA 1
ATOM 1008 C C . PRO A 1 132 ? 17.745 -5.321 -10.551 1.00 86.31 132 PRO A C 1
ATOM 1010 O O . PRO A 1 132 ? 17.789 -6.199 -9.699 1.00 86.31 132 PRO A O 1
ATOM 1013 N N . SER A 1 133 ? 18.185 -4.080 -10.316 1.00 86.56 133 SER A N 1
ATOM 1014 C CA . SER A 1 133 ? 18.699 -3.639 -9.015 1.00 86.56 133 SER A CA 1
ATOM 1015 C C . SER A 1 133 ? 17.645 -3.724 -7.911 1.00 86.56 133 SER A C 1
ATOM 1017 O O . SER A 1 133 ? 17.936 -4.254 -6.848 1.00 86.56 133 SER A O 1
ATOM 1019 N N . GLU A 1 134 ? 16.417 -3.279 -8.176 1.00 87.62 134 GLU A N 1
ATOM 1020 C CA . GLU A 1 134 ? 15.313 -3.333 -7.208 1.00 87.62 134 GLU A CA 1
ATOM 1021 C C . GLU A 1 134 ? 14.880 -4.776 -6.936 1.00 87.62 134 GLU A C 1
ATOM 1023 O O . GLU A 1 134 ? 14.585 -5.139 -5.803 1.00 87.62 134 GLU A O 1
ATOM 1028 N N . ILE A 1 135 ? 14.904 -5.632 -7.962 1.00 85.75 135 ILE A N 1
ATOM 1029 C CA . ILE A 1 135 ? 14.640 -7.067 -7.796 1.00 85.75 135 ILE A CA 1
ATOM 1030 C C . ILE A 1 135 ? 15.706 -7.703 -6.891 1.00 85.75 135 ILE A C 1
ATOM 1032 O O . ILE A 1 135 ? 15.373 -8.496 -6.014 1.00 85.75 135 ILE A O 1
ATOM 1036 N N . CYS A 1 136 ? 16.982 -7.340 -7.054 1.00 86.56 136 CYS A N 1
ATOM 1037 C CA . CYS A 1 136 ? 18.048 -7.803 -6.164 1.00 86.56 136 CYS A CA 1
ATOM 1038 C C . CYS A 1 136 ? 17.873 -7.310 -4.720 1.00 86.56 136 CYS A C 1
ATOM 1040 O O . CYS A 1 136 ? 18.197 -8.056 -3.797 1.00 86.56 136 CYS A O 1
ATOM 1042 N N . GLU A 1 137 ? 17.376 -6.087 -4.514 1.00 87.38 137 GLU A N 1
ATOM 1043 C CA . GLU A 1 137 ? 17.051 -5.584 -3.172 1.00 87.38 137 GLU A CA 1
ATOM 1044 C C . GLU A 1 137 ? 15.890 -6.366 -2.543 1.00 87.38 137 GLU A C 1
ATOM 1046 O O . GLU A 1 137 ? 16.010 -6.790 -1.398 1.00 87.38 137 GLU A O 1
ATOM 1051 N N . LEU A 1 138 ? 14.825 -6.654 -3.302 1.00 84.81 138 LEU A N 1
ATOM 1052 C CA . LEU A 1 138 ? 13.693 -7.473 -2.837 1.00 84.81 138 LEU A CA 1
ATOM 1053 C C . LEU A 1 138 ? 14.102 -8.880 -2.395 1.00 84.81 138 LEU A C 1
ATOM 1055 O O . LEU A 1 138 ? 13.544 -9.422 -1.452 1.00 84.81 138 LEU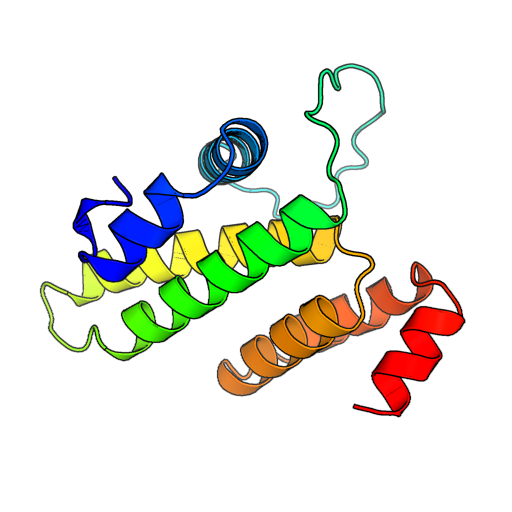 A O 1
ATOM 1059 N N . VAL A 1 139 ? 15.059 -9.494 -3.091 1.00 83.81 139 VAL A N 1
ATOM 1060 C CA . VAL A 1 139 ? 15.562 -10.830 -2.729 1.00 83.81 139 VAL A CA 1
ATOM 1061 C C . VAL A 1 139 ? 16.425 -10.785 -1.460 1.00 83.81 139 VAL A C 1
ATOM 1063 O O . VAL A 1 139 ? 16.625 -11.815 -0.819 1.00 83.81 139 VAL A O 1
ATOM 1066 N N . ARG A 1 140 ? 16.972 -9.616 -1.104 1.00 82.31 140 ARG A N 1
ATOM 1067 C CA . ARG A 1 140 ? 17.851 -9.450 0.059 1.00 82.31 140 ARG A CA 1
ATOM 1068 C C . ARG A 1 140 ? 17.088 -9.144 1.351 1.00 82.31 140 ARG A C 1
ATOM 1070 O O . ARG A 1 140 ? 17.581 -9.527 2.411 1.00 82.31 140 ARG A O 1
ATOM 1077 N N . SER A 1 141 ? 15.980 -8.406 1.261 1.00 65.31 141 SER A N 1
ATOM 1078 C CA . SER A 1 141 ? 15.116 -8.029 2.393 1.00 65.31 141 SER A CA 1
ATOM 1079 C C . SER A 1 141 ? 14.370 -9.221 2.976 1.00 65.31 141 SER A C 1
ATOM 1081 O O . SER A 1 141 ? 14.288 -9.296 4.220 1.00 65.31 141 SER A O 1
#